Protein AF-A0A7C3D3B6-F1 (afdb_monomer_lite)

Structure (mmCIF, N/CA/C/O backbone):
data_AF-A0A7C3D3B6-F1
#
_entry.id   AF-A0A7C3D3B6-F1
#
loop_
_atom_site.group_PDB
_atom_site.id
_atom_site.type_symbol
_atom_site.label_atom_id
_atom_site.label_alt_id
_atom_site.label_comp_id
_atom_site.label_asym_id
_atom_site.label_entity_id
_atom_site.label_seq_id
_atom_si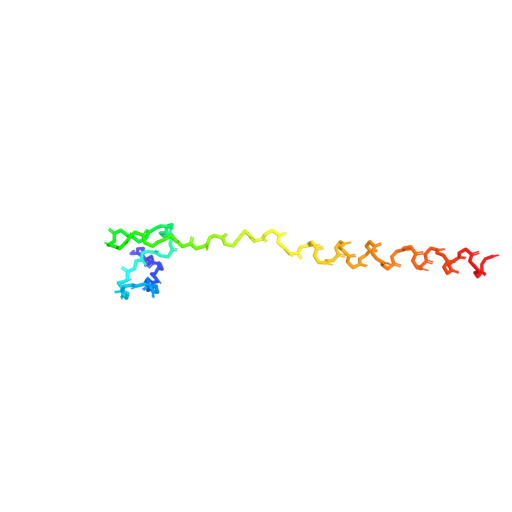te.pdbx_PDB_ins_code
_atom_site.Cartn_x
_atom_site.Cartn_y
_atom_site.Cartn_z
_atom_site.occupancy
_atom_site.B_iso_or_equiv
_atom_site.auth_seq_id
_atom_site.auth_comp_id
_atom_site.auth_asym_id
_atom_site.auth_atom_id
_atom_site.pdbx_PDB_model_num
ATOM 1 N N . MET A 1 1 ? 5.312 -11.017 26.849 1.00 41.12 1 MET A N 1
ATOM 2 C CA . MET A 1 1 ? 4.341 -9.913 26.706 1.00 41.12 1 MET A CA 1
ATOM 3 C C . MET A 1 1 ? 4.368 -9.509 25.244 1.00 41.12 1 MET A C 1
ATOM 5 O O . MET A 1 1 ? 5.430 -9.117 24.779 1.00 41.12 1 MET A O 1
ATOM 9 N N . VAL A 1 2 ? 3.285 -9.728 24.498 1.00 65.81 2 VAL A N 1
ATOM 10 C CA . VAL A 1 2 ? 3.214 -9.311 23.090 1.00 65.81 2 VAL A CA 1
ATOM 11 C C . VAL A 1 2 ? 2.827 -7.839 23.101 1.00 65.81 2 VAL A C 1
ATOM 13 O O . VAL A 1 2 ? 1.700 -7.502 23.444 1.00 65.81 2 VAL A O 1
ATOM 16 N N . VAL A 1 3 ? 3.789 -6.961 22.832 1.00 68.50 3 VAL A N 1
ATOM 17 C CA . VAL A 1 3 ? 3.511 -5.541 22.607 1.00 68.50 3 VAL A CA 1
ATOM 18 C C . VAL A 1 3 ? 3.008 -5.443 21.173 1.00 68.50 3 VAL A C 1
ATOM 20 O O . VAL A 1 3 ? 3.799 -5.442 20.231 1.00 68.50 3 VAL A O 1
ATOM 23 N N . GLU A 1 4 ? 1.691 -5.485 20.994 1.00 76.50 4 GLU A N 1
ATOM 24 C CA . GLU A 1 4 ? 1.092 -5.252 19.684 1.00 76.50 4 GLU A CA 1
ATOM 25 C C . GLU A 1 4 ? 1.247 -3.774 19.324 1.00 76.50 4 GLU A C 1
ATOM 27 O O . GLU A 1 4 ? 0.976 -2.891 20.137 1.00 76.50 4 GLU A O 1
ATOM 32 N N . ALA A 1 5 ? 1.713 -3.497 18.106 1.00 87.50 5 ALA A N 1
ATOM 33 C CA . ALA A 1 5 ? 1.770 -2.133 17.605 1.00 87.50 5 ALA A CA 1
ATOM 34 C C . ALA A 1 5 ? 0.343 -1.577 17.498 1.00 87.50 5 ALA A C 1
ATOM 36 O O . ALA A 1 5 ? -0.534 -2.225 16.921 1.00 87.50 5 ALA A O 1
ATOM 37 N N . THR A 1 6 ? 0.119 -0.376 18.021 1.00 92.25 6 THR A N 1
ATOM 38 C CA . THR A 1 6 ? -1.146 0.358 17.919 1.00 92.25 6 THR A CA 1
ATOM 39 C C . THR A 1 6 ? -0.991 1.555 16.981 1.00 92.25 6 THR A C 1
ATOM 41 O O . THR A 1 6 ? 0.117 1.999 16.674 1.00 92.25 6 THR A O 1
ATOM 44 N N . LYS A 1 7 ? -2.112 2.046 16.460 1.00 92.81 7 LYS A N 1
ATOM 45 C CA . LYS A 1 7 ? -2.211 3.261 15.648 1.00 92.81 7 LYS A CA 1
ATOM 46 C C . LYS A 1 7 ? -3.447 4.045 16.072 1.00 92.81 7 LYS A C 1
ATOM 48 O O . LYS A 1 7 ? -4.446 3.456 16.476 1.00 92.81 7 LYS A O 1
ATOM 53 N N . GLU A 1 8 ? -3.400 5.359 15.940 1.00 94.81 8 GLU A N 1
ATOM 54 C CA . GLU A 1 8 ? -4.554 6.215 16.200 1.00 94.81 8 GLU A CA 1
ATOM 55 C C . GLU A 1 8 ? -5.495 6.228 14.986 1.00 94.81 8 GLU A C 1
ATOM 57 O O . GLU A 1 8 ? -5.062 6.284 13.830 1.00 94.81 8 GLU A O 1
ATOM 62 N N . CYS A 1 9 ? -6.803 6.147 15.225 1.00 96.12 9 CYS A N 1
ATOM 63 C CA . CYS A 1 9 ? -7.789 6.280 14.163 1.00 96.12 9 CYS A CA 1
ATOM 64 C C . CYS A 1 9 ? -7.886 7.750 13.709 1.00 96.12 9 CYS A C 1
ATOM 66 O O 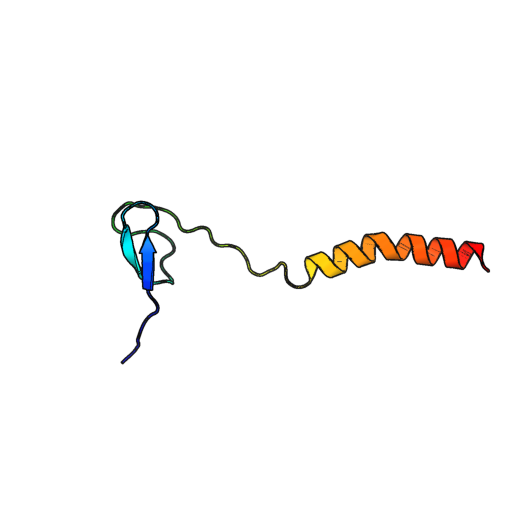. CYS A 1 9 ? -8.334 8.580 14.498 1.00 96.12 9 CYS A O 1
ATOM 68 N N . PRO A 1 10 ? -7.617 8.083 12.429 1.00 94.12 10 PRO A N 1
ATOM 69 C CA . PRO A 1 10 ? -7.617 9.471 11.952 1.00 94.12 10 PRO A CA 1
ATOM 70 C C . PRO A 1 10 ? -9.006 10.128 11.955 1.00 94.12 10 PRO A C 1
ATOM 72 O O . PRO A 1 10 ? -9.110 11.339 11.812 1.00 94.12 10 PRO A O 1
ATOM 75 N N . ASN A 1 11 ? -10.078 9.340 12.095 1.00 95.69 11 ASN A N 1
ATOM 76 C CA . ASN A 1 11 ? -11.453 9.839 12.096 1.00 95.69 11 ASN A CA 1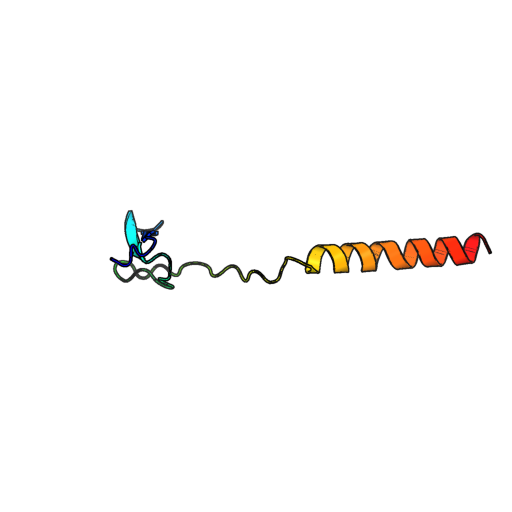
ATOM 77 C C . ASN A 1 11 ? -11.999 10.137 13.503 1.00 95.69 11 ASN A C 1
ATOM 79 O O . ASN A 1 11 ? -12.843 11.009 13.659 1.00 95.69 11 ASN A O 1
ATOM 83 N N . CYS A 1 12 ? -11.576 9.388 14.525 1.00 96.25 12 CYS A N 1
ATOM 84 C CA . CYS A 1 12 ? -12.156 9.501 15.873 1.00 96.25 12 CYS A CA 1
ATOM 85 C C . CYS A 1 12 ? -11.130 9.590 17.009 1.00 96.25 12 CYS A C 1
ATOM 87 O O . CYS A 1 12 ? -11.534 9.739 18.156 1.00 96.25 12 CYS A O 1
ATOM 89 N N . GLY A 1 13 ? -9.832 9.480 16.715 1.00 94.44 13 GLY A N 1
ATOM 90 C CA . GLY A 1 13 ? -8.751 9.623 17.695 1.00 94.44 13 GLY A CA 1
ATOM 91 C C . GLY A 1 13 ? -8.566 8.441 18.650 1.00 94.44 13 GLY A C 1
ATOM 92 O O . GLY A 1 13 ? -7.741 8.503 19.552 1.00 94.44 13 GLY A O 1
ATOM 93 N N . VAL A 1 14 ? -9.327 7.350 18.495 1.00 95.44 14 V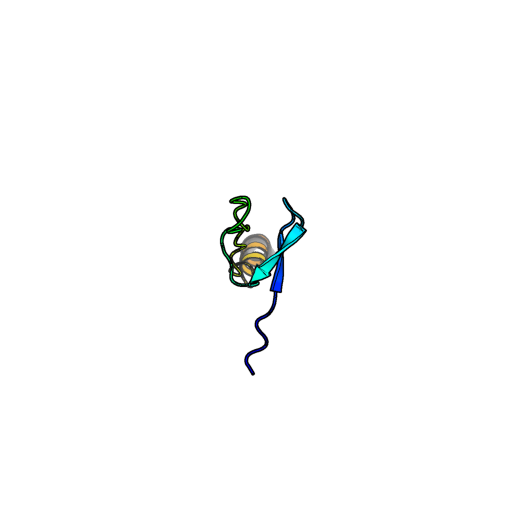AL A N 1
ATOM 94 C CA . VAL A 1 14 ? -9.157 6.168 19.354 1.00 95.44 14 VAL A CA 1
ATOM 95 C C . VAL A 1 14 ? -7.934 5.354 18.935 1.00 95.44 14 VAL A C 1
ATOM 97 O O . VAL A 1 14 ? -7.681 5.163 17.741 1.00 95.44 14 VAL A O 1
ATOM 100 N N . GLU A 1 15 ? -7.204 4.830 19.915 1.00 94.81 15 GLU A N 1
ATOM 101 C CA . GLU A 1 15 ? -6.138 3.861 19.679 1.00 94.81 15 GLU A CA 1
ATOM 102 C C . GLU A 1 15 ? -6.727 2.514 19.255 1.00 94.81 15 GLU A C 1
ATOM 104 O O . GLU A 1 15 ? -7.602 1.946 19.911 1.00 94.81 15 GLU A O 1
ATOM 109 N N . VAL A 1 16 ? -6.239 1.994 18.133 1.00 94.25 16 VAL A N 1
ATOM 110 C CA . VAL A 1 16 ? -6.632 0.696 17.586 1.00 94.25 16 VAL A CA 1
ATOM 111 C C . VAL A 1 16 ? -5.393 -0.141 17.266 1.00 94.25 16 VAL A C 1
ATOM 113 O O . VAL A 1 16 ? -4.314 0.413 17.047 1.00 94.25 16 VAL A O 1
ATOM 116 N N . PRO A 1 17 ? -5.512 -1.475 17.175 1.00 92.50 17 PRO A N 1
ATOM 117 C CA . PRO A 1 17 ? -4.415 -2.317 16.711 1.00 92.50 17 PRO A CA 1
ATOM 118 C C . PRO A 1 17 ? -3.924 -1.878 15.325 1.00 92.50 17 PRO A C 1
ATOM 120 O O . PRO A 1 17 ? -4.723 -1.561 14.439 1.00 92.50 17 PRO A O 1
ATOM 123 N N . ALA A 1 18 ? -2.612 -1.892 15.086 1.00 89.88 18 ALA A N 1
ATOM 124 C CA . ALA A 1 18 ? -2.042 -1.514 13.792 1.00 89.88 18 ALA A CA 1
ATOM 125 C C . ALA A 1 18 ? -2.542 -2.419 12.651 1.00 89.88 18 ALA A C 1
ATOM 127 O O . ALA A 1 18 ? -2.731 -1.953 11.522 1.00 89.88 18 ALA A O 1
ATOM 128 N N . SER A 1 19 ? -2.830 -3.682 12.975 1.00 89.19 19 SER A N 1
ATOM 129 C CA . SER A 1 19 ? -3.425 -4.690 12.094 1.00 89.19 19 SER A CA 1
ATOM 130 C C . SER A 1 19 ? -4.918 -4.483 11.817 1.00 89.19 19 SER A C 1
ATOM 132 O O . SER A 1 19 ? -5.445 -5.122 10.910 1.00 89.19 19 SER A O 1
ATOM 134 N N . ALA A 1 20 ? -5.611 -3.600 12.550 1.00 91.25 20 ALA A N 1
ATOM 135 C CA . ALA A 1 20 ? -7.035 -3.366 12.349 1.00 91.25 20 ALA A CA 1
ATOM 136 C C . ALA A 1 20 ? -7.296 -2.804 10.944 1.00 91.25 20 ALA A C 1
ATOM 138 O O . ALA A 1 20 ? -6.715 -1.791 10.537 1.00 91.25 20 ALA A O 1
ATOM 139 N N . GLU A 1 21 ? -8.188 -3.470 10.214 1.00 92.62 21 GLU A N 1
ATOM 140 C CA . GLU A 1 21 ? -8.611 -3.090 8.862 1.00 92.62 21 GLU A CA 1
ATOM 141 C C . GLU A 1 21 ? -9.728 -2.043 8.894 1.00 92.62 21 GLU A C 1
ATOM 143 O O . GLU A 1 21 ? -9.831 -1.206 8.000 1.00 92.62 21 GLU A O 1
ATOM 148 N N . ARG A 1 22 ? -10.525 -2.045 9.965 1.00 94.81 22 ARG A N 1
ATOM 149 C CA . ARG A 1 22 ? -11.584 -1.073 10.224 1.00 94.81 22 ARG A CA 1
ATOM 150 C C . ARG A 1 22 ? -11.568 -0.668 11.695 1.00 94.81 22 ARG A C 1
ATOM 152 O O . ARG A 1 22 ? -11.300 -1.494 12.564 1.00 94.81 22 ARG A O 1
ATOM 159 N N . CYS A 1 23 ? -11.857 0.597 11.980 1.00 95.94 23 CYS A N 1
ATOM 160 C CA . CYS A 1 23 ? -12.021 1.078 13.346 1.00 95.94 23 CYS A CA 1
ATOM 161 C C . CYS A 1 23 ? -13.299 0.480 13.969 1.00 95.94 23 CYS A C 1
ATOM 163 O O . CYS A 1 23 ? -14.378 0.682 13.406 1.00 95.94 23 CYS A O 1
ATOM 165 N N . PRO A 1 24 ? -13.221 -0.207 15.126 1.00 93.31 24 PRO A N 1
ATOM 166 C CA . PRO A 1 24 ? -14.386 -0.816 15.773 1.00 93.31 24 PRO A CA 1
ATOM 167 C C . PRO A 1 24 ? -15.328 0.213 16.414 1.00 93.31 24 PRO A C 1
ATOM 169 O O . PRO A 1 24 ? -16.461 -0.125 16.734 1.00 93.31 24 PRO A O 1
ATOM 172 N N . ILE A 1 25 ? -14.868 1.455 16.604 1.00 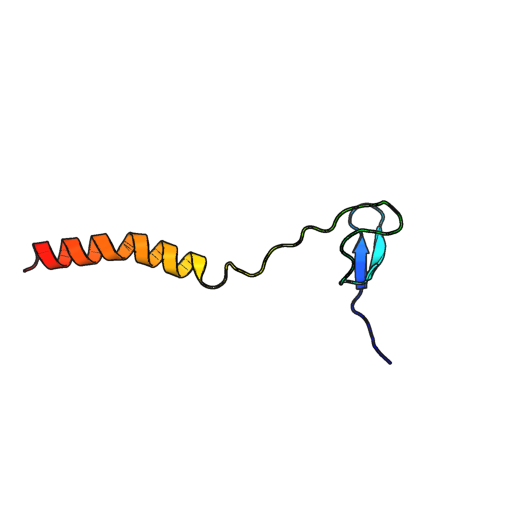95.56 25 ILE A N 1
ATOM 173 C CA . ILE A 1 25 ? -15.644 2.512 17.263 1.00 95.56 25 ILE A CA 1
ATOM 174 C C . ILE A 1 25 ? -16.456 3.323 16.253 1.00 95.56 25 ILE A C 1
ATOM 176 O O . ILE A 1 25 ? -17.654 3.508 16.432 1.00 95.56 25 ILE A O 1
ATOM 180 N N . CYS A 1 26 ? -15.820 3.806 15.182 1.00 96.25 26 CYS A N 1
ATOM 181 C CA . CYS A 1 26 ? -16.467 4.700 14.214 1.00 96.25 26 CYS A CA 1
ATOM 182 C C . CYS A 1 26 ? -16.689 4.079 12.829 1.00 96.25 26 CYS A C 1
ATOM 184 O O . CYS A 1 26 ? -17.313 4.704 11.978 1.00 96.25 26 CYS A O 1
ATOM 186 N N . GLY A 1 27 ? -16.156 2.882 12.569 1.00 94.62 27 GLY A N 1
ATOM 187 C CA . GLY A 1 27 ? -16.308 2.200 11.283 1.00 94.62 27 GLY A CA 1
ATOM 188 C C . GLY A 1 27 ? -15.367 2.669 10.167 1.00 94.62 27 GLY A C 1
ATOM 189 O O . GLY A 1 27 ? -15.507 2.190 9.047 1.00 94.62 27 GLY A O 1
ATOM 190 N N . TYR A 1 28 ? -14.401 3.556 10.441 1.00 94.94 28 TYR A N 1
ATOM 191 C CA . TYR A 1 28 ? -13.426 4.018 9.439 1.00 94.94 28 TYR A CA 1
ATOM 192 C C . TYR A 1 28 ? -12.600 2.859 8.865 1.00 94.94 28 TYR A C 1
ATOM 194 O O . TYR A 1 28 ? -11.980 2.115 9.626 1.00 94.94 28 TYR A O 1
ATOM 202 N N . GLU A 1 29 ? -12.558 2.719 7.540 1.00 94.69 29 GLU A N 1
ATOM 203 C CA . GLU A 1 29 ? -11.754 1.706 6.850 1.00 94.69 29 GLU A CA 1
ATOM 204 C C . GLU A 1 29 ? -10.333 2.207 6.603 1.00 94.69 29 GLU A C 1
ATOM 206 O O . GLU A 1 29 ? -10.110 3.238 5.969 1.00 94.69 29 GLU A O 1
ATOM 211 N N . PHE A 1 30 ? -9.347 1.462 7.097 1.00 92.62 30 PHE A N 1
ATOM 212 C CA . PHE A 1 30 ? -7.952 1.809 6.891 1.00 92.62 30 PHE A CA 1
ATOM 213 C C . PHE A 1 30 ? -7.521 1.424 5.470 1.00 92.62 30 PHE A C 1
ATOM 215 O O . PHE A 1 30 ? -7.671 0.260 5.081 1.00 92.62 30 PHE A O 1
ATOM 222 N N . PRO A 1 31 ? -6.940 2.359 4.695 1.00 86.88 31 PRO A N 1
ATOM 223 C CA . PRO A 1 31 ? -6.483 2.054 3.349 1.00 86.88 31 PRO A CA 1
ATOM 224 C C . PRO A 1 31 ? -5.354 1.020 3.409 1.00 86.88 31 PRO A C 1
ATOM 226 O O . PRO A 1 31 ? -4.308 1.249 4.020 1.00 86.88 31 PRO A O 1
ATOM 229 N N . ARG A 1 32 ? -5.549 -0.129 2.754 1.00 81.19 32 ARG A N 1
ATOM 230 C CA . ARG A 1 32 ? -4.472 -1.098 2.529 1.00 81.19 32 ARG A CA 1
ATOM 231 C C . ARG A 1 32 ? -3.703 -0.658 1.297 1.00 81.19 32 ARG A C 1
ATOM 233 O O . ARG A 1 32 ? -4.185 -0.832 0.186 1.00 81.19 32 ARG A O 1
ATOM 240 N N . VAL A 1 33 ? -2.517 -0.091 1.477 1.00 74.12 33 VAL A N 1
ATOM 241 C CA . VAL A 1 33 ? -1.601 0.147 0.356 1.00 74.12 33 VAL A CA 1
ATOM 242 C C . VAL A 1 33 ? -0.854 -1.157 0.051 1.00 74.12 33 VAL A C 1
ATOM 244 O O . VAL A 1 33 ? -0.012 -1.573 0.852 1.00 74.12 33 VAL A O 1
ATOM 247 N N . PRO A 1 34 ? -1.160 -1.861 -1.058 1.00 65.62 34 PRO A N 1
ATOM 248 C CA . PRO A 1 34 ? -0.438 -3.074 -1.408 1.00 65.62 34 PRO A CA 1
ATOM 249 C C . PRO A 1 34 ? 1.026 -2.736 -1.715 1.00 65.62 34 PRO A C 1
ATOM 251 O O . PRO A 1 34 ? 1.340 -1.880 -2.539 1.00 65.62 34 PRO A O 1
ATOM 254 N N . VAL A 1 35 ? 1.946 -3.456 -1.074 1.00 66.38 35 VAL A N 1
ATOM 255 C CA . VAL A 1 35 ? 3.408 -3.238 -1.122 1.00 66.38 35 VAL A CA 1
ATOM 256 C C . VAL A 1 35 ? 4.041 -3.658 -2.469 1.00 66.38 35 VAL A C 1
ATOM 258 O O . VAL A 1 35 ? 5.258 -3.785 -2.593 1.00 66.38 35 VAL A O 1
ATOM 261 N N . HIS A 1 36 ? 3.232 -3.897 -3.507 1.00 63.47 36 HIS A N 1
ATOM 262 C CA . HIS A 1 36 ? 3.649 -4.528 -4.767 1.00 63.47 36 HIS A CA 1
ATOM 263 C C . HIS A 1 36 ? 4.469 -3.610 -5.693 1.00 63.47 36 HIS A C 1
ATOM 265 O O . HIS A 1 36 ? 5.004 -4.052 -6.706 1.00 63.47 36 HIS A O 1
ATOM 271 N N . HIS A 1 37 ? 4.642 -2.338 -5.332 1.00 69.62 37 HIS A N 1
ATOM 272 C CA . HIS A 1 37 ? 5.327 -1.347 -6.164 1.00 69.62 37 HIS A CA 1
ATOM 273 C C . HIS A 1 37 ? 6.866 -1.366 -6.089 1.00 69.62 37 HIS A C 1
ATOM 275 O O . HIS A 1 37 ? 7.494 -0.509 -6.704 1.00 69.62 37 HIS A O 1
ATOM 281 N N . ARG A 1 38 ? 7.513 -2.328 -5.406 1.00 73.19 38 ARG A N 1
ATOM 282 C CA . ARG A 1 38 ? 8.990 -2.325 -5.280 1.00 73.19 38 ARG A CA 1
ATOM 283 C C . ARG A 1 38 ? 9.741 -2.471 -6.612 1.00 73.19 38 ARG A C 1
ATOM 285 O O . ARG A 1 38 ? 10.790 -1.862 -6.763 1.00 73.19 38 ARG A O 1
ATOM 292 N N . LEU A 1 39 ? 9.220 -3.247 -7.567 1.00 81.38 39 LEU A N 1
ATOM 293 C CA . LEU A 1 39 ? 9.883 -3.506 -8.863 1.00 81.38 39 LEU A CA 1
ATOM 294 C C . LEU A 1 39 ? 9.149 -2.898 -10.066 1.00 81.38 39 LEU A C 1
ATOM 296 O O . LEU A 1 39 ? 9.719 -2.800 -11.151 1.00 81.38 39 LEU A O 1
ATOM 300 N N . VAL A 1 40 ? 7.904 -2.451 -9.878 1.00 87.44 40 VAL A N 1
ATOM 301 C CA . VAL A 1 40 ? 7.060 -1.920 -10.962 1.00 87.44 40 VAL A CA 1
ATOM 302 C C . VAL A 1 40 ? 7.676 -0.661 -11.579 1.00 87.44 40 VAL A C 1
ATOM 304 O O . VAL A 1 40 ? 7.714 -0.543 -12.798 1.00 87.44 40 VAL A O 1
ATOM 307 N N . GLY A 1 41 ? 8.234 0.244 -10.766 1.00 88.12 41 GLY A N 1
ATOM 308 C CA . GLY A 1 41 ? 8.893 1.454 -11.275 1.00 88.12 41 GLY A CA 1
ATOM 309 C C . GLY A 1 41 ? 10.113 1.155 -12.155 1.00 88.12 41 GLY A C 1
ATOM 310 O O . GLY A 1 41 ? 10.292 1.790 -13.192 1.00 88.12 41 GLY A O 1
ATOM 311 N N . LEU A 1 42 ? 10.908 0.142 -11.789 1.00 90.38 42 LEU A N 1
ATOM 312 C CA . LEU A 1 42 ? 12.064 -0.288 -12.578 1.00 90.38 42 LEU A CA 1
ATOM 313 C C . LEU A 1 42 ? 11.629 -0.905 -13.914 1.00 90.38 42 LEU A C 1
ATOM 315 O O . LEU A 1 42 ? 12.198 -0.573 -14.948 1.00 90.38 42 LEU A O 1
ATOM 319 N N . LEU A 1 43 ? 10.596 -1.755 -13.904 1.00 91.81 43 LEU A N 1
ATOM 320 C CA . LEU A 1 43 ? 10.047 -2.351 -15.127 1.00 91.81 43 LEU A CA 1
ATOM 321 C C . LEU A 1 43 ? 9.504 -1.290 -16.090 1.00 91.81 43 LEU A C 1
ATOM 323 O O . LEU A 1 43 ? 9.771 -1.375 -17.285 1.00 91.81 43 LEU A O 1
ATOM 327 N N . VAL A 1 44 ? 8.796 -0.275 -15.582 1.00 92.38 44 VAL A N 1
ATOM 328 C CA . VAL A 1 44 ? 8.294 0.838 -16.404 1.00 92.38 44 VAL A CA 1
ATOM 329 C C . VAL A 1 44 ? 9.457 1.622 -17.009 1.00 92.38 44 VAL A C 1
ATOM 331 O O . VAL A 1 44 ? 9.482 1.835 -18.217 1.00 92.38 44 VAL A O 1
ATOM 334 N N . LEU A 1 45 ? 10.459 1.995 -16.209 1.00 93.56 45 LEU A N 1
ATOM 335 C CA . LEU A 1 45 ? 11.629 2.724 -16.705 1.00 93.56 45 LEU A CA 1
ATOM 336 C C . LEU A 1 45 ? 12.368 1.944 -17.805 1.00 93.56 45 LEU A C 1
ATOM 338 O O . LEU A 1 45 ? 12.690 2.508 -18.850 1.00 93.56 45 LEU A O 1
ATOM 342 N N . VAL A 1 46 ? 12.603 0.645 -17.597 1.00 95.44 46 VAL A N 1
ATOM 343 C CA . VAL A 1 46 ? 13.253 -0.219 -18.592 1.00 95.44 46 VAL A CA 1
ATOM 344 C C . VAL A 1 46 ? 12.396 -0.336 -19.850 1.00 95.44 46 VAL A C 1
ATOM 346 O O . VAL A 1 46 ? 12.932 -0.181 -20.940 1.00 95.44 46 VAL A O 1
ATOM 349 N N . ALA A 1 47 ? 11.081 -0.535 -19.735 1.00 94.62 47 ALA A N 1
ATOM 350 C CA . ALA A 1 47 ? 10.185 -0.611 -20.890 1.00 94.62 47 ALA A CA 1
ATOM 351 C C . ALA A 1 47 ? 10.223 0.658 -21.761 1.00 94.62 47 ALA A C 1
ATOM 353 O O . ALA A 1 47 ? 10.123 0.561 -22.981 1.00 94.62 47 ALA A O 1
ATOM 354 N N . PHE A 1 48 ? 10.415 1.832 -21.153 1.00 94.25 48 PHE A N 1
ATOM 355 C CA . PHE A 1 48 ? 10.561 3.096 -21.878 1.00 94.25 48 PHE A CA 1
ATOM 356 C C . PHE A 1 48 ? 11.967 3.315 -22.459 1.00 94.25 48 PHE A C 1
ATOM 358 O O . PHE A 1 48 ? 12.090 3.824 -23.571 1.00 94.25 48 PHE A O 1
ATOM 365 N N . LEU A 1 49 ? 13.034 2.936 -21.747 1.00 95.44 49 LEU A N 1
ATOM 366 C CA . LEU A 1 49 ? 14.418 3.169 -22.190 1.00 95.44 49 LEU A CA 1
ATOM 367 C C . LEU A 1 49 ? 14.932 2.118 -23.185 1.00 95.44 49 LEU A C 1
ATOM 369 O O . LEU A 1 49 ? 15.711 2.443 -24.079 1.00 95.44 49 LEU A O 1
ATOM 373 N N . LEU A 1 50 ? 14.494 0.866 -23.061 1.00 95.69 50 LEU A N 1
ATOM 374 C CA . LEU A 1 50 ? 14.922 -0.250 -23.906 1.00 95.69 50 LEU A CA 1
ATOM 375 C C . LEU A 1 50 ? 14.671 -0.025 -25.412 1.00 95.69 50 LEU A C 1
ATOM 377 O O . LEU A 1 50 ? 15.612 -0.252 -26.173 1.00 95.69 50 LEU A O 1
ATOM 381 N N . PRO A 1 51 ? 13.509 0.473 -25.892 1.00 94.75 51 PRO A N 1
ATOM 382 C CA . PRO A 1 51 ? 13.324 0.755 -27.318 1.00 94.75 51 PRO A CA 1
ATOM 383 C C . PRO A 1 51 ? 14.252 1.862 -27.827 1.00 94.75 51 PRO A C 1
ATOM 385 O O . PRO A 1 51 ? 14.723 1.776 -28.957 1.00 94.75 51 PRO A O 1
ATOM 388 N N . LEU A 1 52 ? 14.568 2.865 -27.000 1.00 94.06 52 LEU A N 1
ATOM 389 C CA . LEU A 1 52 ? 15.499 3.935 -27.366 1.00 94.06 52 LEU A CA 1
ATOM 390 C C . LEU A 1 52 ? 16.925 3.394 -27.524 1.00 94.06 52 LEU A C 1
ATOM 392 O O . LEU A 1 52 ? 17.602 3.716 -28.496 1.00 94.06 52 LEU A O 1
ATOM 396 N N . ILE A 1 53 ? 17.354 2.522 -26.608 1.00 95.25 53 ILE A N 1
ATOM 397 C CA . ILE A 1 53 ? 18.659 1.851 -26.674 1.00 95.25 53 ILE A CA 1
ATOM 398 C C . ILE A 1 53 ? 18.738 0.931 -27.901 1.00 95.25 53 ILE A C 1
ATOM 400 O O . ILE A 1 53 ? 19.740 0.949 -28.611 1.00 95.25 53 ILE A O 1
ATOM 404 N N . VAL A 1 54 ? 17.683 0.159 -28.187 1.00 95.88 54 VAL A N 1
ATOM 405 C CA . VAL A 1 54 ? 17.620 -0.727 -29.363 1.00 95.88 54 VAL A CA 1
ATOM 406 C C . VAL A 1 54 ? 17.633 0.078 -30.663 1.00 95.88 54 VAL A C 1
ATOM 408 O O . VAL A 1 54 ? 18.395 -0.253 -31.567 1.00 95.88 54 VAL A O 1
ATOM 411 N N . ALA A 1 55 ? 16.842 1.148 -30.758 1.00 94.06 55 ALA A N 1
ATOM 412 C CA . ALA A 1 55 ? 16.818 2.021 -31.929 1.00 94.06 55 ALA A CA 1
ATOM 413 C C . ALA A 1 55 ? 18.176 2.696 -32.160 1.00 94.06 55 ALA A C 1
ATOM 415 O O . ALA A 1 55 ? 18.661 2.737 -33.287 1.00 94.06 55 ALA A O 1
ATOM 416 N N . LEU A 1 56 ? 18.820 3.165 -31.087 1.00 93.88 56 LEU A N 1
ATOM 417 C CA . LEU A 1 56 ? 20.161 3.735 -31.142 1.00 93.88 56 LEU A CA 1
ATOM 418 C C . LEU A 1 56 ? 21.180 2.698 -31.635 1.00 93.88 56 LEU A C 1
ATOM 420 O O . LEU A 1 56 ? 21.972 2.996 -32.523 1.00 93.88 56 LEU A O 1
ATOM 424 N N . PHE A 1 57 ? 21.127 1.468 -31.118 1.00 95.06 57 PHE A N 1
ATOM 425 C CA . PHE A 1 57 ? 21.995 0.379 -31.567 1.00 95.06 57 PHE A CA 1
ATOM 426 C C . PHE A 1 57 ? 21.792 0.043 -33.049 1.00 95.06 57 PHE A C 1
ATOM 428 O O . PHE A 1 57 ? 22.770 -0.110 -33.770 1.00 95.06 57 PHE A O 1
ATOM 435 N N . PHE A 1 58 ? 20.543 -0.020 -33.517 1.00 93.50 58 PHE A N 1
ATOM 436 C CA . PHE A 1 58 ? 20.226 -0.206 -34.937 1.00 93.50 58 PHE A CA 1
ATOM 437 C C . PHE A 1 58 ? 20.701 0.951 -35.821 1.00 93.50 58 PHE A C 1
ATOM 439 O O . PHE A 1 58 ? 21.000 0.725 -36.984 1.00 93.50 58 PHE A O 1
ATOM 446 N N . TYR A 1 59 ? 20.750 2.176 -35.299 1.00 93.38 59 TYR A N 1
ATOM 447 C CA . TYR A 1 59 ? 21.189 3.354 -36.049 1.00 93.38 59 TYR A CA 1
ATOM 448 C C . TYR A 1 59 ? 22.721 3.477 -36.138 1.00 93.38 59 TYR A C 1
ATOM 450 O O . TYR A 1 59 ? 23.248 3.984 -37.123 1.00 93.38 59 TYR A O 1
ATOM 458 N N . LEU A 1 60 ? 23.441 3.041 -35.098 1.00 89.25 60 LEU A N 1
ATOM 459 C CA . LEU A 1 60 ? 24.911 3.068 -35.027 1.00 89.25 60 LEU A CA 1
ATOM 460 C C . LEU A 1 60 ? 25.592 1.846 -35.664 1.00 89.25 60 LEU A C 1
ATOM 462 O O . LEU A 1 60 ? 26.820 1.823 -35.765 1.00 89.25 60 LEU A O 1
ATOM 466 N N . ARG A 1 61 ? 24.819 0.828 -36.032 1.00 87.62 61 ARG A N 1
ATOM 467 C CA . ARG A 1 61 ? 25.270 -0.419 -36.650 1.00 87.62 61 ARG A CA 1
ATOM 468 C C . ARG A 1 61 ? 25.047 -0.378 -38.153 1.00 87.62 61 ARG A C 1
ATOM 470 O O . ARG A 1 61 ? 25.960 -0.863 -38.856 1.00 87.62 61 ARG A O 1
#

Sequence (61 aa):
MVVEATKECPNCGVEVPASAERCPICGYEFPRVPVHHRLVGLLVLVAFLLPLIVALFFYLR

Radius of gyration: 22.73 Å; chains: 1; bounding box: 42×20×63 Å

pLDDT: mean 88.46, std 10.93, range [41.12, 96.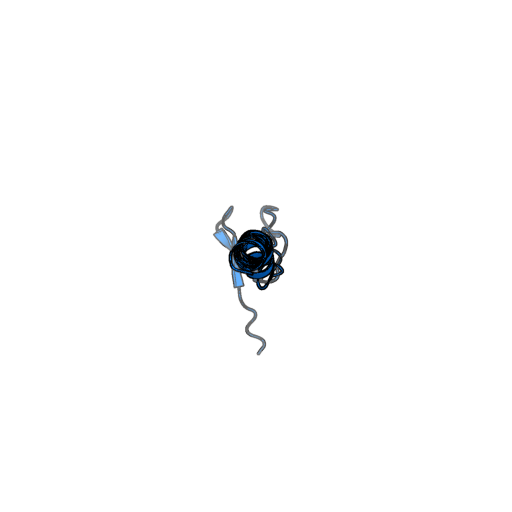25]

Foldseek 3Di:
DDPFDWDADPPPRDIDGPPDQADPPPGHGDDDDPPPCPCVVVVVVCVVVVVVVVVVVVVVD

Secondary structure (DSSP, 8-state):
-----EEE-TTT--EEETT-SB-TTT-PBPP---GGGGTHHHHHHHHHHHHHHHHHHHHH-